Protein 1EAR (pdb70)

CATH classification: 2.60.260.20 (+1 more: 3.30.70.790)

Radius of gyration: 17.39 Å; Cα contacts (8 Å, |Δi|>4): 287; chains: 1; bounding box: 26×29×53 Å

InterPro domains:
  IPR004029 UreE urease accessory, N-terminal [PF02814] (16-69)
  IPR004029 UreE urease accessory, N-terminal [SM00988] (6-69)
  IPR007864 Urease accessory protein UreE, C-terminal domain [PF05194] (76-137)
  IPR012406 Urease accessory protein UreE [MF_00822] (1-147)
  IPR012406 Urease accessory protein UreE [PIRSF036402] (1-147)
  IPR012406 Urease accessory protein UreE [cd00571] (1-136)
  IPR036118 UreE urease accessory, N-terminal domain superfamily [SSF69287] (1-73)

B-factor: mean 34.46, std 20.85, range [5.69, 100.0]

Solvent-accessible surface area: 8540 Å² total; per-residue (Å²): 92,91,12,39,124,55,79,31,69,14,126,56,84,100,136,52,162,50,117,29,6,24,0,33,2,72,1,64,20,0,71,92,112,93,25,178,90,108,6,113,92,48,44,56,0,15,0,101,2,128,71,113,43,77,2,133,42,2,4,5,4,89,86,27,133,88,24,7,7,0,0,39,0,78,97,22,126,0,0,7,0,69,9,120,74,179,114,40,33,39,111,0,33,136,52,1,42,98,89,165,34,47,24,8,82,55,141,80,26,0,2,0,69,99,55,125,79,1,38,112,12,0,88,135,39,57,6,68,67,105,94,38,101,71,44,1,118,96,43,49,161,224

Foldseek 3Di:
DEFADFDAFDPDVVPDQAAEFEDADALQCQCPQFDWDATPVGHTYTGNHPDNDGHFARTFRDDDPRYTYGYFYDKAKKKKWAAPDPVLQVVLVVVCVVVPFFWDDDDRIIIGHDDPVCVVVNVVSPTDMDMDIGTDGGRGDD

Structure (mmCIF, N/CA/C/O backbone):
data_1EAR
#
_entry.id   1EAR
#
_cell.length_a   44.320
_cell.length_b   63.510
_cell.length_c   129.290
_cell.angle_alpha   90.00
_cell.angle_beta   90.00
_cell.angle_gamma   90.00
#
_symmetry.space_group_name_H-M   'I 2 2 2'
#
loop_
_entity.id
_entity.type
_entity.pdbx_description
1 polymer 'UREASE ACCESSORY PROTEIN UREE'
2 non-polymer 'ZINC ION'
3 water water
#
loop_
_atom_site.group_PDB
_atom_site.id
_atom_site.type_symbol
_atom_site.label_atom_id
_atom_site.label_alt_id
_atom_site.label_comp_id
_atom_site.label_asym_id
_atom_site.label_entity_id
_atom_site.label_seq_id
_atom_site.pdbx_PDB_ins_code
_atom_site.Cartn_x
_atom_site.Cartn_y
_atom_site.Cartn_z
_atom_site.occupancy
_atom_site.B_iso_or_equiv
_atom_site.auth_seq_id
_atom_site.auth_comp_id
_atom_site.auth_asym_id
_atom_site.auth_atom_id
_atom_site.pdbx_PDB_model_num
ATOM 1 N N . MET A 1 1 ? 9.457 4.322 26.645 1.00 16.26 1 MET A N 1
ATOM 2 C CA . MET A 1 1 ? 10.855 4.597 26.213 1.00 18.12 1 MET A CA 1
ATOM 3 C C . MET A 1 1 ? 11.843 4.238 27.314 1.00 17.32 1 MET A C 1
ATOM 4 O O . MET A 1 1 ? 11.536 4.343 28.502 1.00 17.57 1 MET A O 1
ATOM 9 N N . VAL A 1 2 ? 13.028 3.804 26.903 1.00 16.25 2 VAL A N 1
ATOM 10 C CA . VAL A 1 2 ? 14.077 3.427 27.838 1.00 15.44 2 VAL A CA 1
ATOM 11 C C . VAL A 1 2 ? 15.038 4.597 27.996 1.00 14.46 2 VAL A C 1
ATOM 12 O O . VAL A 1 2 ? 15.578 5.105 27.014 1.00 18.47 2 VAL A O 1
ATOM 16 N N . ILE A 1 3 ? 15.255 5.006 29.241 1.00 11.91 3 ILE A N 1
ATOM 17 C CA . ILE A 1 3 ? 16.123 6.140 29.549 1.00 15.88 3 ILE A CA 1
ATOM 18 C C . ILE A 1 3 ? 17.428 5.647 30.159 1.00 14.30 3 ILE A C 1
ATOM 19 O O . ILE A 1 3 ? 17.430 5.095 31.259 1.00 13.88 3 ILE A O 1
ATOM 24 N N . THR A 1 4 ? 18.539 5.868 29.464 1.00 14.32 4 THR A N 1
ATOM 25 C CA . THR A 1 4 ? 19.830 5.400 29.964 1.00 16.15 4 THR A CA 1
ATOM 26 C C . THR A 1 4 ? 20.724 6.511 30.479 1.00 18.23 4 THR A C 1
ATOM 27 O O . THR A 1 4 ? 21.783 6.246 31.042 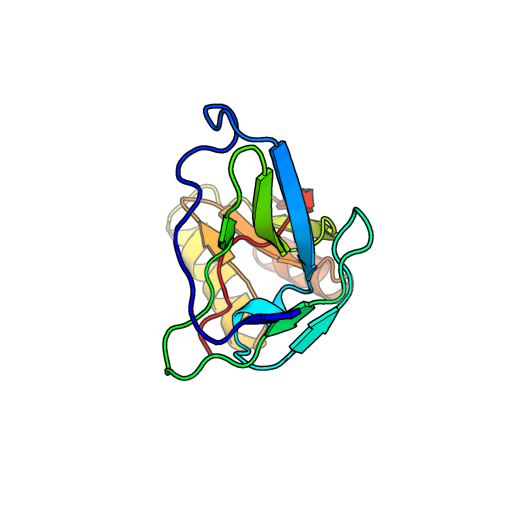1.00 16.15 4 THR A O 1
ATOM 31 N N . LYS A 1 5 ? 20.303 7.752 30.283 1.00 17.35 5 LYS A N 1
ATOM 32 C CA . LYS A 1 5 ? 21.081 8.888 30.747 1.00 15.58 5 LYS A CA 1
ATOM 33 C C . LYS A 1 5 ? 20.188 10.103 30.945 1.00 15.97 5 LYS A C 1
ATOM 34 O O . LYS A 1 5 ? 19.176 10.262 30.264 1.00 17.21 5 LYS A O 1
ATOM 40 N N . ILE A 1 6 ? 20.570 10.947 31.894 1.00 17.10 6 ILE A N 1
ATOM 41 C CA . ILE A 1 6 ? 19.830 12.167 32.179 1.00 15.01 6 ILE A CA 1
ATOM 42 C C . ILE A 1 6 ? 20.259 13.190 31.133 1.00 17.97 6 ILE A C 1
ATOM 43 O O . ILE A 1 6 ? 21.433 13.232 30.752 1.00 20.04 6 ILE A O 1
ATOM 48 N N . VAL A 1 7 ? 19.324 14.017 30.672 1.00 12.67 7 VAL A N 1
ATOM 49 C CA . VAL A 1 7 ? 19.651 15.002 29.644 1.00 13.88 7 VAL A CA 1
ATOM 50 C C . VAL A 1 7 ? 19.475 16.450 30.060 1.00 15.69 7 VAL A C 1
ATOM 51 O O . VAL A 1 7 ? 19.570 17.351 29.227 1.00 18.65 7 VAL A O 1
ATOM 55 N N . GLY A 1 8 ? 19.227 16.673 31.344 1.00 12.48 8 GLY A N 1
ATOM 56 C CA . GLY A 1 8 ? 19.051 18.026 31.832 1.00 15.20 8 GLY A CA 1
ATOM 57 C C . GLY A 1 8 ? 18.593 18.008 33.273 1.00 14.13 8 GLY A C 1
ATOM 58 O O . GLY A 1 8 ? 18.457 16.950 33.875 1.00 12.03 8 GLY A O 1
ATOM 59 N N . HIS A 1 9 ? 18.361 19.186 33.832 1.00 11.26 9 HIS A N 1
ATOM 60 C CA . HIS A 1 9 ? 17.913 19.287 35.213 1.00 12.42 9 HIS A CA 1
ATOM 61 C C . HIS A 1 9 ? 17.109 20.566 35.365 1.00 14.90 9 HIS A C 1
ATOM 62 O O . HIS A 1 9 ? 17.525 21.624 34.883 1.00 17.25 9 HIS A O 1
ATOM 69 N N . ILE A 1 10 ? 15.956 20.466 36.018 1.00 13.85 10 ILE A N 1
ATOM 70 C CA . ILE A 1 10 ? 15.101 21.628 36.228 1.00 16.05 10 ILE A CA 1
ATOM 71 C C . ILE A 1 10 ? 15.607 22.399 37.433 1.00 21.06 10 ILE A C 1
ATOM 72 O O . ILE A 1 10 ? 15.497 21.938 38.571 1.00 23.89 10 ILE A O 1
ATOM 77 N N A ASP A 1 11 ? 16.134 23.588 37.128 0.50 21.11 11 ASP A N 1
ATOM 78 N N B ASP A 1 11 ? 16.187 23.569 37.226 0.50 24.46 11 ASP A N 1
ATOM 79 C CA A ASP A 1 11 ? 16.687 24.546 38.085 0.50 24.95 11 ASP A CA 1
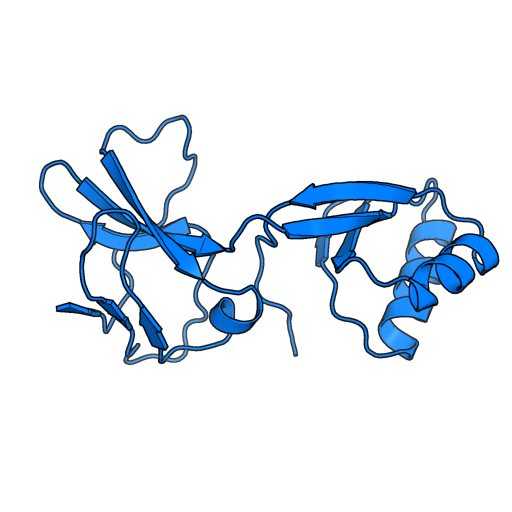ATOM 80 C CA B ASP A 1 11 ? 16.694 24.279 38.385 0.50 29.12 11 ASP A CA 1
ATOM 81 C C A ASP A 1 11 ? 15.649 25.124 39.007 0.50 24.93 11 ASP A C 1
ATOM 82 C C B ASP A 1 11 ? 15.655 25.183 39.085 0.50 24.99 11 ASP A C 1
ATOM 83 O O A ASP A 1 11 ? 15.722 25.039 40.234 0.50 25.97 11 ASP A O 1
ATOM 84 O O B ASP A 1 11 ? 15.751 25.393 40.294 0.50 28.85 11 ASP A O 1
ATOM 93 N N . ASP A 1 12 ? 14.667 25.708 38.352 1.00 23.29 12 ASP A N 1
ATOM 94 C CA . ASP A 1 12 ? 13.593 26.455 38.987 1.00 23.57 12 ASP A CA 1
ATOM 95 C C . ASP A 1 12 ? 12.321 26.132 38.216 1.00 17.60 12 ASP A C 1
ATOM 96 O O . ASP A 1 12 ? 12.136 26.592 37.091 1.00 19.15 12 ASP A O 1
ATOM 101 N N . LEU A 1 13 ? 11.457 25.320 38.819 1.00 19.49 13 LEU A N 1
ATOM 102 C CA . LEU A 1 13 ? 10.218 24.911 38.175 1.00 15.37 13 LEU A CA 1
ATOM 103 C C . LEU A 1 13 ? 9.329 26.083 37.749 1.00 14.58 13 LEU A C 1
ATOM 104 O O . LEU A 1 13 ? 8.785 26.085 36.644 1.00 15.94 13 LEU A O 1
ATOM 109 N N . SER A 1 14 ? 9.189 27.078 38.617 1.00 17.69 14 SER A N 1
ATOM 110 C CA . SER A 1 14 ? 8.335 28.224 38.301 1.00 19.18 14 SER A CA 1
ATOM 111 C C . SER A 1 14 ? 8.764 28.954 37.034 1.00 20.37 14 SER A C 1
ATOM 112 O O . SER A 1 14 ? 7.929 29.513 36.325 1.00 18.04 14 SER A O 1
ATOM 115 N N . HIS A 1 15 ? 10.062 28.935 36.741 1.00 15.73 15 HIS A N 1
ATOM 116 C CA . HIS A 1 15 ? 10.580 29.622 35.562 1.00 16.45 15 HIS A CA 1
ATOM 117 C C . HIS A 1 15 ? 10.612 28.776 34.292 1.00 16.49 15 HIS A C 1
ATOM 118 O O . HIS A 1 15 ? 10.787 29.312 33.197 1.00 18.30 15 HIS A O 1
ATOM 125 N N . GLN A 1 16 ? 10.440 27.463 34.428 1.00 17.32 16 GLN A N 1
ATOM 126 C CA A GLN A 1 16 ? 10.471 26.580 33.264 0.50 16.30 16 GLN A CA 1
ATOM 127 C CA B GLN A 1 16 ? 10.461 26.565 33.276 0.50 16.04 16 GLN A CA 1
ATOM 128 C C . GLN A 1 16 ? 9.378 26.937 32.269 1.00 15.61 16 GLN A C 1
ATOM 129 O O . GLN A 1 16 ? 8.221 27.125 32.640 1.00 17.90 16 GLN A O 1
ATOM 140 N N . ILE A 1 17 ? 9.755 27.020 30.996 1.00 14.48 17 ILE A N 1
ATOM 141 C CA A ILE A 1 17 ? 8.808 27.374 29.947 0.50 16.95 17 ILE A CA 1
ATOM 142 C CA B ILE A 1 17 ? 8.827 27.374 29.930 0.50 16.78 17 ILE A CA 1
ATOM 143 C C . ILE A 1 17 ? 8.125 26.170 29.308 1.00 17.53 17 ILE A C 1
ATOM 144 O O . ILE A 1 17 ? 6.998 26.273 28.834 1.00 18.85 17 ILE A O 1
ATOM 153 N N . LYS A 1 18 ? 8.799 25.028 29.291 1.00 15.20 18 LYS A N 1
ATOM 154 C CA . LYS A 1 18 ? 8.189 23.850 28.693 1.00 13.59 18 LYS A CA 1
ATOM 155 C C . LYS A 1 18 ? 7.231 23.139 29.633 1.00 12.58 18 LYS A C 1
ATOM 156 O O . LYS A 1 18 ? 7.298 23.291 30.858 1.00 14.75 18 LYS A O 1
ATOM 162 N N . LYS A 1 19 ? 6.312 22.388 29.041 1.00 12.70 19 LYS A N 1
ATOM 163 C CA . LYS A 1 19 ? 5.348 21.608 29.799 1.00 15.08 19 LYS A CA 1
ATOM 164 C C . LYS A 1 19 ? 6.164 20.526 30.489 1.00 14.97 19 LYS A C 1
ATOM 165 O O . LYS A 1 19 ? 7.100 19.996 29.907 1.00 13.95 19 LYS A O 1
ATOM 171 N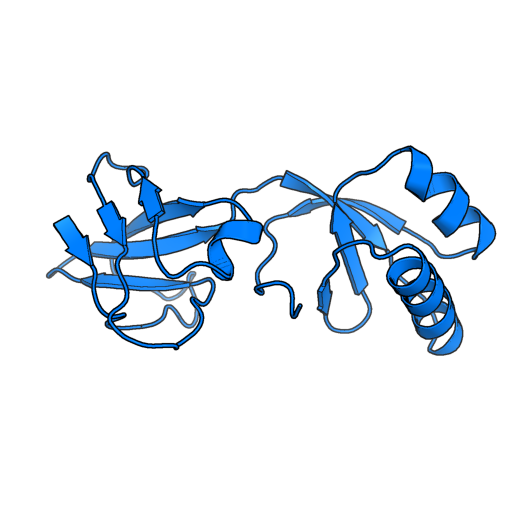 N . VAL A 1 20 ? 5.830 20.219 31.734 1.00 14.66 20 VAL A N 1
ATOM 172 C CA . VAL A 1 20 ? 6.560 19.176 32.442 1.00 12.70 20 VAL A CA 1
ATOM 173 C C . VAL A 1 20 ? 5.625 18.017 32.717 1.00 15.19 20 VAL A C 1
ATOM 174 O O . VAL A 1 20 ? 4.581 18.185 33.355 1.00 14.29 20 VAL A O 1
ATOM 178 N N . ASP A 1 21 ? 5.991 16.848 32.200 1.00 11.62 21 ASP A N 1
ATOM 179 C CA . ASP A 1 21 ? 5.224 15.628 32.423 1.00 12.11 21 ASP A CA 1
ATOM 180 C C . ASP A 1 21 ? 6.041 14.892 33.473 1.00 11.12 21 ASP A C 1
ATOM 181 O O . ASP A 1 21 ? 7.116 14.358 33.182 1.00 14.89 21 ASP A O 1
ATOM 186 N N . TRP A 1 22 ? 5.512 14.802 34.624 1.00 11.80 22 TRP A N 1
ATOM 187 C CA . TRP A 1 22 ? 6.313 14.285 35.737 1.00 11.28 22 TRP A CA 1
ATOM 188 C C . TRP A 1 22 ? 6.195 12.775 35.880 1.00 11.75 22 TRP A C 1
ATOM 189 O O . TRP A 1 22 ? 5.131 12.190 35.630 1.00 12.32 22 TRP A O 1
ATOM 200 N N . LEU A 1 23 ? 7.302 12.209 36.273 1.00 10.60 23 LEU A N 1
ATOM 201 C CA . LEU A 1 23 ? 7.404 10.796 36.596 1.00 10.39 23 LEU A CA 1
ATOM 202 C C . LEU A 1 23 ? 7.561 10.802 38.101 1.00 13.20 23 LEU A C 1
ATOM 203 O O . LEU A 1 23 ? 8.637 11.081 38.628 1.00 13.01 23 LEU A O 1
ATOM 208 N N . GLU A 1 24 ? 6.490 10.518 38.784 1.00 12.15 24 GLU A N 1
ATOM 209 C CA . GLU A 1 24 ? 6.497 10.556 40.251 1.00 14.45 24 GLU A CA 1
ATOM 210 C C . GLU A 1 24 ? 6.836 9.190 40.830 1.00 17.39 24 GLU A C 1
ATOM 211 O O . GLU A 1 24 ? 6.151 8.195 40.576 1.00 20.20 24 GLU A O 1
ATOM 222 N N . VAL A 1 25 ? 7.903 9.194 41.608 1.00 17.45 25 VAL A N 1
ATOM 223 C CA . VAL A 1 25 ? 8.422 7.982 42.252 1.00 17.32 25 VAL A CA 1
ATOM 224 C C . VAL A 1 25 ? 8.490 8.147 43.774 1.00 16.41 25 VAL A C 1
ATOM 225 O O . VAL A 1 25 ? 8.193 9.215 44.321 1.00 16.63 25 VAL A O 1
ATOM 229 N N . GLU A 1 26 ? 8.872 7.026 44.391 1.00 21.61 26 GLU A N 1
ATOM 230 C CA . GLU A 1 26 ? 9.005 6.971 45.842 1.00 20.92 26 GLU A CA 1
ATOM 231 C C . GLU A 1 26 ? 10.360 7.562 46.217 1.00 20.64 26 GLU A C 1
ATOM 232 O O . GLU A 1 26 ? 11.278 7.612 45.399 1.00 20.00 26 GLU A O 1
ATOM 238 N N . TRP A 1 27 ? 10.486 8.006 47.463 1.00 19.65 27 TRP A N 1
ATOM 239 C CA . TRP A 1 27 ? 11.737 8.580 47.938 1.00 20.29 27 TRP A CA 1
ATOM 240 C C . TRP A 1 27 ? 12.895 7.606 47.710 1.00 20.54 27 TRP A C 1
ATOM 241 O O . TRP A 1 27 ? 13.973 8.000 47.265 1.00 21.31 27 TRP A O 1
ATOM 252 N N . GLU A 1 28 ? 12.662 6.330 48.007 1.00 23.48 28 GLU A N 1
ATOM 253 C CA . GLU A 1 28 ? 13.690 5.309 47.837 1.00 24.96 28 GLU A CA 1
ATOM 254 C C . GLU A 1 28 ? 14.124 5.132 46.384 1.00 27.31 28 GLU A C 1
ATOM 255 O O . GLU A 1 28 ? 15.244 4.697 46.108 1.00 24.25 28 GLU A O 1
ATOM 261 N N . ASP A 1 29 ? 13.243 5.475 45.451 1.00 25.44 29 ASP A N 1
ATOM 262 C CA . ASP A 1 29 ? 13.575 5.329 44.038 1.00 24.30 29 ASP A CA 1
ATOM 263 C C . ASP A 1 29 ? 14.688 6.257 43.570 1.00 24.67 29 ASP A C 1
ATOM 264 O O . ASP A 1 29 ? 15.329 5.991 42.553 1.00 23.86 29 ASP A O 1
ATOM 269 N N . LEU A 1 30 ? 14.929 7.342 44.300 1.00 22.28 30 LEU A N 1
ATOM 270 C CA . LEU A 1 30 ? 15.993 8.259 43.913 1.00 24.22 30 LEU A CA 1
ATOM 271 C C . LEU A 1 30 ? 17.366 7.601 44.032 1.00 27.40 30 LEU A C 1
ATOM 272 O O . LEU A 1 30 ? 18.323 8.069 43.419 1.00 25.77 30 LEU A O 1
ATOM 277 N N . ASN A 1 31 ? 17.465 6.535 44.825 1.00 28.07 31 ASN A N 1
ATOM 278 C CA . ASN A 1 31 ? 18.727 5.835 44.983 1.00 30.07 31 ASN A CA 1
ATOM 279 C C . ASN A 1 31 ? 18.851 4.662 44.024 1.00 30.95 31 ASN A C 1
ATOM 280 O O . ASN A 1 31 ? 19.797 3.896 44.095 1.00 29.89 31 ASN A O 1
ATOM 285 N N . LYS A 1 32 ? 17.905 4.547 43.105 1.00 28.44 32 LYS A N 1
ATOM 286 C CA . LYS A 1 32 ? 17.936 3.465 42.140 1.00 28.27 32 LYS A CA 1
ATOM 287 C C . LYS A 1 32 ? 18.262 3.994 40.762 1.00 27.17 32 LYS A C 1
ATOM 288 O O . LYS A 1 32 ? 18.035 5.167 40.475 1.00 27.38 32 LYS A O 1
ATOM 294 N N . ARG A 1 33 ? 18.825 3.136 39.922 1.00 24.74 33 ARG A N 1
ATOM 295 C CA . ARG A 1 33 ? 19.144 3.534 38.563 1.00 22.87 33 ARG A CA 1
ATOM 296 C C . ARG A 1 33 ? 18.337 2.657 37.622 1.00 21.14 33 ARG A C 1
ATOM 297 O O . ARG A 1 33 ? 18.461 2.761 36.402 1.00 18.21 33 ARG A O 1
ATOM 305 N N . ILE A 1 34 ? 17.505 1.799 38.214 1.00 19.49 34 ILE A N 1
ATOM 306 C CA A ILE A 1 34 ? 16.652 0.891 37.455 0.50 19.65 34 ILE A CA 1
ATOM 307 C CA B ILE A 1 34 ? 16.648 0.885 37.459 0.50 20.02 34 ILE A CA 1
ATOM 308 C C . ILE A 1 34 ? 15.223 0.938 38.009 1.00 15.88 34 ILE A C 1
ATOM 309 O O . ILE A 1 34 ? 14.993 0.664 39.186 1.00 18.89 34 ILE A O 1
ATOM 318 N N . LEU A 1 35 ? 14.265 1.300 37.164 1.00 15.56 35 LEU A N 1
ATOM 319 C CA . LEU A 1 35 ? 12.873 1.360 37.586 1.00 15.75 35 LEU A CA 1
ATOM 320 C C . LEU A 1 35 ? 11.964 1.561 36.387 1.00 16.47 35 LEU A C 1
ATOM 321 O O . LEU A 1 35 ? 12.402 2.022 35.337 1.00 17.88 35 LEU A O 1
ATOM 326 N N . ARG A 1 36 ? 10.701 1.193 36.539 1.00 14.72 36 ARG A N 1
ATOM 327 C CA . ARG A 1 36 ? 9.750 1.364 35.455 1.00 16.48 36 ARG A CA 1
ATOM 328 C C . ARG A 1 36 ? 8.424 1.858 35.995 1.00 16.82 36 ARG A C 1
ATOM 329 O O . ARG A 1 36 ? 7.835 1.243 36.883 1.00 18.02 36 ARG A O 1
ATOM 337 N N . LYS A 1 37 ? 7.955 2.975 35.455 1.00 13.53 37 LYS A N 1
ATOM 338 C CA . LYS A 1 37 ? 6.695 3.552 35.895 1.00 15.13 37 LYS A CA 1
ATOM 339 C C . LYS A 1 37 ? 6.148 4.449 34.796 1.00 16.60 37 LYS A C 1
ATOM 340 O O . LYS A 1 37 ? 6.876 4.826 33.886 1.00 15.28 37 LYS A O 1
ATOM 346 N N . GLU A 1 38 ? 4.863 4.782 34.878 1.00 14.95 38 GLU A N 1
ATOM 347 C CA A GLU A 1 38 ? 4.234 5.646 33.879 0.50 15.64 38 GLU A CA 1
ATOM 348 C CA B GLU A 1 38 ? 4.224 5.630 33.881 0.50 14.35 38 GLU A CA 1
ATOM 349 C C . GLU A 1 38 ? 4.215 7.087 34.358 1.00 13.44 38 GLU A C 1
ATOM 350 O O . GLU A 1 38 ? 4.018 7.352 35.543 1.00 12.95 38 GLU A O 1
ATOM 361 N N . THR A 1 39 ? 4.4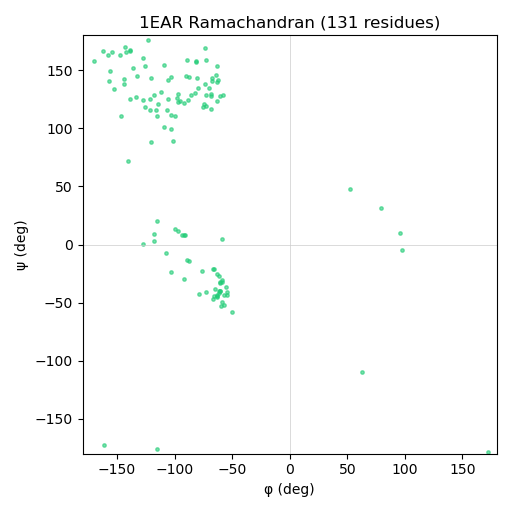34 8.021 33.435 1.00 12.50 39 THR A N 1
ATOM 362 C CA . THR A 1 39 ? 4.423 9.441 33.791 1.00 13.62 39 THR A CA 1
ATOM 363 C C . THR A 1 39 ? 2.981 9.847 34.036 1.00 12.27 39 THR A C 1
ATOM 364 O O . THR A 1 39 ? 2.062 9.102 33.703 1.00 15.18 39 THR A O 1
ATOM 368 N N . GLU A 1 40 ? 2.782 11.040 34.587 1.00 10.99 40 GLU A N 1
ATOM 369 C CA . GLU A 1 40 ? 1.432 11.511 34.867 1.00 11.38 40 GLU A CA 1
ATOM 370 C C . GLU A 1 40 ? 0.576 11.563 33.610 1.00 16.01 40 GLU A C 1
ATOM 371 O O . GLU A 1 40 ? -0.631 11.334 33.671 1.00 16.85 40 GLU A O 1
ATOM 377 N N . ASN A 1 41 ? 1.203 11.839 32.470 1.00 12.74 41 ASN A N 1
ATOM 378 C CA . ASN A 1 41 ? 0.468 11.917 31.220 1.00 16.43 41 ASN A CA 1
ATOM 379 C C . ASN A 1 41 ? 0.386 10.600 30.454 1.00 19.80 41 ASN A C 1
ATOM 380 O O . ASN A 1 41 ? -0.072 10.571 29.309 1.00 23.53 41 ASN A O 1
ATOM 385 N N . GLY A 1 42 ? 0.843 9.517 31.082 1.00 18.42 42 GLY A N 1
ATOM 386 C CA . GLY A 1 42 ? 0.743 8.203 30.468 1.00 17.93 42 GLY A CA 1
ATOM 387 C C . GLY A 1 42 ? 1.890 7.597 29.681 1.00 18.61 42 GLY A C 1
ATOM 388 O O . GLY A 1 42 ? 1.697 6.566 29.030 1.00 22.11 42 GLY A O 1
ATOM 389 N N . THR A 1 43 ? 3.072 8.199 29.733 1.00 15.27 43 THR A N 1
ATOM 390 C CA . THR A 1 43 ? 4.204 7.657 28.995 1.00 15.22 43 THR A CA 1
ATOM 391 C C . THR A 1 43 ? 4.928 6.589 29.811 1.00 16.52 43 THR A C 1
ATOM 392 O O . THR A 1 43 ? 5.268 6.802 30.968 1.00 15.47 43 THR A O 1
ATOM 396 N N . ASP A 1 44 ? 5.133 5.429 29.192 1.00 15.79 44 ASP A N 1
ATOM 397 C CA . ASP A 1 44 ? 5.812 4.298 29.820 1.00 16.05 44 ASP A CA 1
ATOM 398 C C . ASP A 1 44 ? 7.310 4.613 29.851 1.00 14.99 44 ASP A C 1
ATOM 399 O O . ASP A 1 44 ? 7.926 4.790 28.808 1.00 17.28 44 ASP A O 1
ATOM 404 N N . ILE A 1 45 ? 7.882 4.695 31.049 1.00 11.72 45 ILE A N 1
ATOM 405 C CA . ILE A 1 45 ? 9.308 4.999 31.200 1.00 14.14 45 ILE A CA 1
ATOM 406 C C . ILE A 1 45 ? 10.067 3.912 31.958 1.00 12.81 45 ILE A C 1
ATOM 407 O O . ILE A 1 45 ? 9.703 3.558 33.078 1.00 15.04 45 ILE A O 1
ATOM 412 N N . ALA A 1 46 ? 11.124 3.395 31.344 1.00 14.28 46 ALA A N 1
ATOM 413 C CA . ALA A 1 46 ? 11.965 2.413 32.004 1.00 14.36 46 ALA A CA 1
ATOM 414 C C . ALA A 1 46 ? 13.310 3.102 32.147 1.00 12.98 46 ALA A C 1
ATOM 415 O O . ALA A 1 46 ? 13.983 3.362 31.151 1.00 14.25 46 ALA A O 1
ATOM 417 N N . ILE A 1 47 ? 13.681 3.424 33.379 1.00 12.10 47 ILE A N 1
ATOM 418 C CA . ILE A 1 47 ? 14.960 4.063 33.624 1.00 11.23 47 ILE A CA 1
ATOM 419 C C . ILE A 1 47 ? 15.965 2.946 33.817 1.00 14.55 47 ILE A C 1
ATOM 420 O O . ILE A 1 47 ? 15.767 2.072 34.654 1.00 15.73 47 ILE A O 1
ATOM 425 N N . LYS A 1 48 ? 17.025 2.973 33.019 1.00 12.63 48 LYS A N 1
ATOM 426 C CA . LYS A 1 48 ? 18.095 1.982 33.111 1.00 12.09 48 LYS A CA 1
ATOM 427 C C . LYS A 1 48 ? 19.388 2.750 32.892 1.00 11.89 48 LYS A C 1
ATOM 428 O O . LYS A 1 48 ? 20.021 2.630 31.851 1.00 13.92 48 LYS A O 1
ATOM 434 N N . LEU A 1 49 ? 19.768 3.542 33.889 1.00 13.87 49 LEU A N 1
ATOM 435 C CA . LEU A 1 49 ? 20.963 4.380 33.788 1.00 13.53 49 LEU A CA 1
ATOM 436 C C . LEU A 1 49 ? 22.234 3.588 33.519 1.00 17.32 49 LEU A C 1
ATOM 437 O O . LEU A 1 49 ? 22.537 2.630 34.225 1.00 19.83 49 LEU A O 1
ATOM 442 N N . GLU A 1 50 ? 22.974 4.001 32.497 1.00 16.68 50 GLU A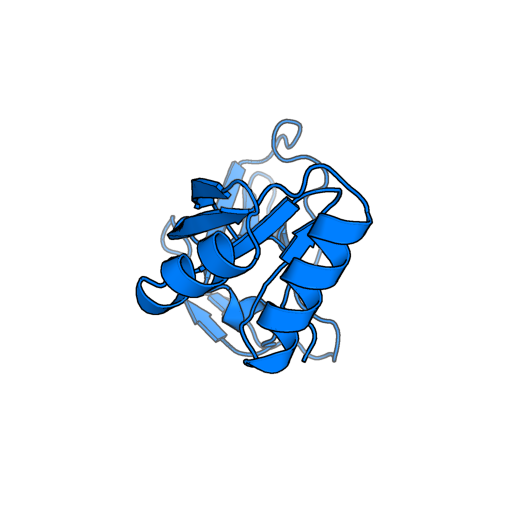 N 1
ATOM 443 C CA A GLU A 1 50 ? 24.215 3.329 32.122 0.50 17.25 50 GLU A CA 1
ATOM 444 C CA B GLU A 1 50 ? 24.211 3.319 32.130 0.50 16.75 50 GLU A CA 1
ATOM 445 C C A GLU A 1 50 ? 25.400 3.939 32.856 0.50 17.07 50 GLU A C 1
ATOM 446 C C B GLU A 1 50 ? 25.400 3.935 32.858 0.50 16.59 50 GLU A C 1
ATOM 447 O O . GLU A 1 50 ? 26.518 3.949 32.344 1.00 20.31 50 GLU A O 1
ATOM 458 N N . ASN A 1 51 ? 25.153 4.436 34.062 1.00 14.10 51 ASN A N 1
ATOM 459 C CA . ASN A 1 51 ? 26.206 5.051 34.849 1.00 15.92 51 ASN A CA 1
ATOM 460 C C . ASN A 1 51 ? 25.860 5.002 36.334 1.00 17.72 51 ASN A C 1
ATOM 461 O O . ASN A 1 51 ? 24.751 4.614 36.713 1.00 19.74 51 ASN A O 1
ATOM 466 N N . SER A 1 52 ? 26.816 5.390 37.170 1.00 17.07 52 SER A N 1
ATOM 467 C CA . SER A 1 52 ? 26.635 5.361 38.615 1.00 20.01 52 SER A CA 1
ATOM 468 C C . SER A 1 52 ? 26.113 6.671 39.191 1.00 21.53 52 SER A C 1
ATOM 469 O O . SER A 1 52 ? 26.054 6.833 40.411 1.00 23.63 52 SER A O 1
ATOM 472 N N . GLY A 1 53 ? 25.734 7.599 38.317 1.00 21.01 53 GLY A N 1
ATOM 473 C CA . GLY A 1 53 ? 25.220 8.878 38.781 1.00 22.41 53 GLY A CA 1
ATOM 474 C C . GLY A 1 53 ? 23.871 8.743 39.462 1.00 23.96 53 GLY A C 1
ATOM 475 O O . GLY A 1 53 ? 22.937 8.171 38.905 1.00 23.19 53 GLY A O 1
ATOM 476 N N . THR A 1 54 ? 23.765 9.280 40.672 1.00 21.38 54 THR A N 1
ATOM 477 C CA . THR A 1 54 ? 22.523 9.206 41.425 1.0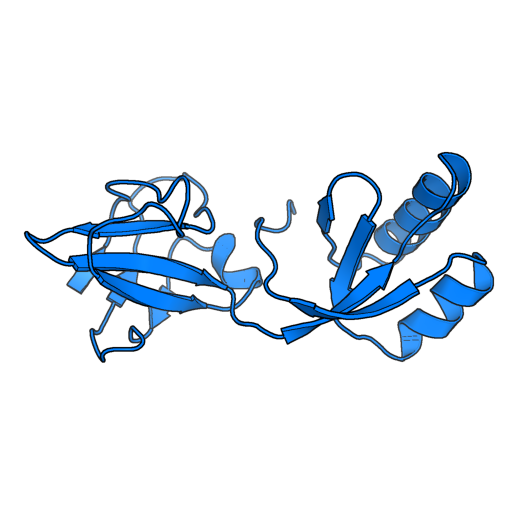0 23.98 54 THR A CA 1
ATOM 478 C C . THR A 1 54 ? 21.477 10.156 40.858 1.00 21.34 54 THR A C 1
ATOM 479 O O . THR A 1 54 ? 21.795 11.292 40.495 1.00 24.46 54 THR A O 1
ATOM 483 N N . LEU A 1 55 ? 20.235 9.684 40.780 1.00 21.82 55 LEU A N 1
ATOM 484 C CA . LEU A 1 55 ? 19.138 10.504 40.281 1.00 23.73 55 LEU A CA 1
ATOM 485 C C . LEU A 1 55 ? 18.932 11.675 41.221 1.00 26.15 55 LEU A C 1
ATOM 486 O O . LEU A 1 55 ? 19.106 11.556 42.438 1.00 28.63 55 LEU A O 1
ATOM 491 N N . ARG A 1 56 ? 18.552 12.805 40.646 1.00 22.52 56 ARG A N 1
ATOM 492 C CA . ARG A 1 56 ? 18.290 14.005 41.417 1.00 22.68 56 ARG A CA 1
ATOM 493 C C . ARG A 1 56 ? 16.848 14.404 41.155 1.00 19.34 56 ARG A C 1
ATOM 494 O O . ARG A 1 56 ? 16.334 14.244 40.045 1.00 15.60 56 ARG A O 1
ATOM 502 N N . TYR A 1 57 ? 16.198 14.911 42.190 1.00 19.20 57 TYR A N 1
ATOM 503 C CA . TYR A 1 57 ? 14.839 15.402 42.079 1.00 17.21 57 TYR A CA 1
ATOM 504 C C . TYR A 1 57 ? 14.931 16.527 41.046 1.00 13.47 57 TYR A C 1
ATOM 505 O O . TYR A 1 57 ? 15.776 17.412 41.174 1.00 17.05 57 TYR A O 1
ATOM 514 N N . GLY A 1 58 ? 14.094 16.486 40.013 1.00 13.63 58 GLY A N 1
ATOM 515 C CA . GLY A 1 58 ? 14.136 17.520 38.994 1.00 14.44 58 GLY A CA 1
ATOM 516 C C . GLY A 1 58 ? 14.929 17.138 37.757 1.00 13.62 58 GLY A C 1
ATOM 517 O O . GLY A 1 58 ? 14.981 17.890 36.782 1.00 11.84 58 GLY A O 1
ATOM 518 N N . ASP A 1 59 ? 15.570 15.973 37.785 1.00 13.40 59 ASP A N 1
ATOM 519 C CA . ASP A 1 59 ? 16.340 15.537 36.626 1.00 13.89 59 ASP A CA 1
ATOM 520 C C . ASP A 1 59 ? 15.421 15.357 35.424 1.00 11.65 59 ASP A C 1
ATOM 521 O O . ASP A 1 59 ? 14.290 14.872 35.559 1.00 13.24 59 ASP A O 1
ATOM 526 N N . VAL A 1 60 ? 15.911 15.744 34.248 1.00 13.08 60 VAL A N 1
ATOM 527 C CA . VAL A 1 60 ? 15.150 15.612 33.010 1.00 10.62 60 VAL A CA 1
ATOM 528 C C . VAL A 1 60 ? 15.533 14.313 32.309 1.00 13.87 60 VAL A C 1
ATOM 529 O O . VAL A 1 60 ? 16.705 14.064 32.020 1.00 14.02 60 VAL A O 1
ATOM 533 N N . LEU A 1 61 ? 14.529 13.487 32.047 1.00 12.58 61 LEU A N 1
ATOM 534 C CA . LEU A 1 61 ? 14.725 12.186 31.420 1.00 12.69 61 LEU A CA 1
ATOM 535 C C . LEU A 1 61 ? 14.613 12.231 29.905 1.00 14.60 61 LEU A C 1
ATOM 536 O O . LEU A 1 61 ? 15.238 11.437 29.196 1.00 13.53 61 LEU A O 1
ATOM 541 N N . TYR A 1 62 ? 13.799 13.159 29.419 1.00 12.30 62 TYR A N 1
ATOM 542 C CA . TYR A 1 62 ? 13.548 13.298 27.997 1.00 13.91 62 TYR A CA 1
ATOM 543 C C . TYR A 1 62 ? 13.072 14.713 27.701 1.00 13.65 62 TYR A C 1
ATOM 544 O O . TYR A 1 62 ? 12.307 15.293 28.475 1.00 13.34 62 TYR A O 1
ATOM 553 N N . GLU A 1 63 ? 13.534 15.270 26.586 1.00 14.29 63 GLU A N 1
ATOM 554 C CA . GLU A 1 63 ? 13.133 16.617 26.216 1.00 16.40 63 GLU A CA 1
ATOM 555 C C . GLU A 1 63 ? 12.738 16.690 24.756 1.00 20.61 63 GLU A C 1
ATOM 556 O O . GLU A 1 63 ? 13.485 16.255 23.877 1.00 21.06 63 GLU A O 1
ATOM 562 N N . SER A 1 64 ? 11.545 17.219 24.508 1.00 16.85 64 SER A N 1
ATOM 563 C CA . SER A 1 64 ? 11.055 17.384 23.145 1.00 21.81 64 SER A CA 1
ATOM 564 C C . SER A 1 64 ? 10.930 18.887 22.929 1.00 21.05 64 SER A C 1
ATOM 565 O O . SER A 1 64 ? 11.292 19.673 23.803 1.00 22.33 64 SER A O 1
ATOM 568 N N . ASP A 1 65 ? 10.414 19.290 21.775 1.00 27.10 65 ASP A N 1
ATOM 569 C CA . ASP A 1 65 ? 10.271 20.706 21.473 1.00 29.94 65 ASP A CA 1
ATOM 570 C C . ASP A 1 65 ? 9.471 21.501 22.503 1.00 26.14 65 ASP A C 1
ATOM 571 O O . ASP A 1 65 ? 9.798 22.654 22.789 1.00 24.49 65 ASP A O 1
ATOM 576 N N . ASP A 1 66 ? 8.436 20.899 23.079 1.00 24.26 66 ASP A N 1
ATOM 577 C CA . ASP A 1 66 ? 7.630 21.633 24.049 1.00 24.34 66 ASP A CA 1
ATOM 578 C C . ASP A 1 66 ? 7.421 20.947 25.391 1.00 19.72 66 ASP A C 1
ATOM 579 O O . ASP A 1 66 ? 6.761 21.504 26.264 1.00 19.05 66 ASP A O 1
ATOM 584 N N . THR A 1 67 ? 7.988 19.757 25.566 1.00 20.34 67 THR A N 1
ATOM 585 C CA . THR A 1 67 ? 7.789 19.021 26.812 1.00 16.95 67 THR A CA 1
ATOM 586 C C . THR A 1 67 ? 9.048 18.444 27.438 1.00 17.90 67 THR A C 1
ATOM 587 O O . THR A 1 67 ? 9.999 18.084 26.751 1.00 18.84 67 THR A O 1
ATOM 591 N N . LEU A 1 68 ? 9.051 18.446 28.698 1.00 14.63 68 LEU A N 1
ATOM 592 C CA . LEU A 1 68 ? 10.073 17.792 29.523 1.00 15.13 68 LEU A CA 1
ATOM 593 C C . LEU A 1 68 ? 9.497 16.689 30.393 1.00 15.25 68 LEU A C 1
ATOM 594 O O . LEU A 1 68 ? 8.517 16.891 31.117 1.00 18.02 68 LEU A O 1
ATOM 599 N N . ILE A 1 69 ? 10.113 15.546 30.304 1.00 12.20 69 ILE A N 1
ATOM 600 C CA . ILE A 1 69 ? 9.756 14.420 31.153 1.00 17.86 69 ILE A CA 1
ATOM 601 C C . ILE A 1 69 ? 10.797 14.438 32.255 1.00 10.29 69 ILE A C 1
ATOM 602 O O . ILE A 1 69 ? 11.976 14.165 32.012 1.00 13.32 69 ILE A O 1
ATOM 607 N N . ALA A 1 70 ? 10.362 14.774 33.445 1.00 11.44 70 ALA A N 1
ATOM 608 C CA . ALA A 1 70 ? 11.276 14.877 34.593 1.00 11.42 70 ALA A CA 1
ATOM 609 C C . ALA A 1 70 ? 10.776 14.054 35.778 1.00 14.34 70 ALA A C 1
ATOM 610 O O . ALA A 1 70 ? 9.592 13.723 35.874 1.00 12.18 70 ALA A O 1
ATOM 612 N N . ILE A 1 71 ? 11.766 13.784 36.651 1.00 14.08 71 ILE A N 1
ATOM 613 C CA . ILE A 1 71 ? 11.455 12.965 37.804 1.00 13.76 71 ILE A CA 1
ATOM 614 C C . ILE A 1 71 ? 11.373 13.735 39.114 1.00 15.60 71 ILE A C 1
ATOM 615 O O . ILE A 1 71 ? 12.118 14.689 39.348 1.00 15.08 71 ILE A O 1
ATOM 620 N N . ARG A 1 72 ? 10.419 13.344 39.947 1.00 14.33 72 ARG A N 1
ATOM 621 C CA . ARG A 1 72 ? 10.302 13.935 41.271 1.00 14.80 72 ARG A CA 1
ATOM 622 C C . ARG A 1 72 ? 9.610 12.931 42.169 1.00 15.37 72 ARG A C 1
ATOM 623 O O . ARG A 1 72 ? 9.042 11.947 41.699 1.00 17.51 72 ARG A O 1
ATOM 631 N N . THR A 1 73 ? 9.684 13.163 43.471 1.00 14.84 73 THR A N 1
ATOM 632 C CA . THR A 1 73 ? 9.073 12.249 44.417 1.00 14.98 73 THR A CA 1
ATOM 633 C C . THR A 1 73 ? 7.630 12.626 44.706 1.00 17.79 73 THR A C 1
ATOM 634 O O . THR A 1 73 ? 7.223 13.768 44.505 1.00 20.02 73 THR A O 1
ATOM 638 N N . LYS A 1 74 ? 6.863 11.656 45.188 1.00 20.25 74 LYS A N 1
ATOM 639 C CA . LYS A 1 74 ? 5.459 11.880 45.491 1.00 23.86 74 LYS A CA 1
ATOM 640 C C . LYS A 1 74 ? 5.272 12.729 46.735 1.00 25.51 74 LYS A C 1
ATOM 641 O O . LYS A 1 74 ? 6.167 12.843 47.571 1.00 21.48 74 LYS A O 1
ATOM 647 N N . LEU A 1 75 ? 4.098 13.334 46.840 1.00 26.25 75 LEU A N 1
ATOM 648 C CA . LEU A 1 75 ? 3.766 14.158 47.986 1.00 26.47 75 LEU A CA 1
ATOM 649 C C . LEU A 1 75 ? 3.302 13.173 49.053 1.00 26.08 75 LEU A C 1
ATOM 650 O O . LEU A 1 75 ? 2.478 12.305 48.775 1.00 28.93 75 LEU A O 1
ATOM 655 N N . GLU A 1 76 ? 3.835 13.282 50.265 1.00 26.29 76 GLU A N 1
ATOM 656 C CA . GLU A 1 76 ? 3.429 12.363 51.322 1.00 26.17 76 GLU A CA 1
ATOM 657 C C . GLU A 1 76 ? 3.445 13.009 52.704 1.00 28.13 76 GLU A C 1
ATOM 658 O O . GLU A 1 76 ? 4.042 14.069 52.899 1.00 26.69 76 GLU A O 1
ATOM 664 N N . LYS A 1 77 ? 2.770 12.369 53.657 1.00 33.44 77 LYS A N 1
ATOM 665 C CA . LYS A 1 77 ? 2.711 12.876 55.024 1.00 36.23 77 LYS A CA 1
ATOM 666 C C . LYS A 1 77 ? 4.076 12.783 55.687 1.00 32.06 77 LYS A C 1
ATOM 667 O O . LYS A 1 77 ? 4.714 11.729 55.673 1.00 31.79 77 LYS A O 1
ATOM 673 N N . VAL A 1 78 ? 4.515 13.891 56.270 1.00 30.28 78 VAL A N 1
ATOM 674 C CA . VAL A 1 78 ? 5.807 13.939 56.935 1.00 33.25 78 VAL A CA 1
ATOM 675 C C . VAL A 1 78 ? 5.755 14.786 58.196 1.00 36.71 78 VAL A C 1
ATOM 676 O O . VAL A 1 78 ? 4.808 15.542 58.417 1.00 36.61 78 VAL A O 1
ATOM 680 N N . TYR A 1 79 ? 6.786 14.642 59.019 1.00 37.49 79 TYR A N 1
ATOM 681 C CA . TYR A 1 79 ? 6.918 15.415 60.241 1.00 37.89 79 TYR A CA 1
ATOM 682 C C . TYR A 1 79 ? 8.006 16.440 59.971 1.00 36.13 79 TYR A C 1
ATOM 683 O O . TYR A 1 79 ? 9.111 16.083 59.564 1.00 37.60 79 TYR A O 1
ATOM 692 N N . VAL A 1 80 ? 7.694 17.712 60.173 1.00 33.57 80 VAL A N 1
ATOM 693 C CA . VAL A 1 80 ? 8.679 18.761 59.965 1.00 36.51 80 VAL A CA 1
ATOM 694 C C . VAL A 1 80 ? 9.211 19.193 61.325 1.00 40.26 80 VAL A C 1
ATOM 695 O O . VAL A 1 80 ? 8.666 20.097 61.959 1.00 41.57 80 VAL A O 1
ATOM 699 N N . ILE A 1 81 ? 10.269 18.527 61.776 1.00 41.94 81 ILE A N 1
ATOM 700 C CA . ILE A 1 81 ? 10.875 18.838 63.064 1.00 41.57 81 ILE A CA 1
ATOM 701 C C . ILE A 1 81 ? 11.635 20.154 62.964 1.00 44.89 81 ILE A C 1
ATOM 702 O O . ILE A 1 81 ? 12.456 20.340 62.067 1.00 45.03 81 ILE A O 1
ATOM 707 N N . LYS A 1 82 ? 11.358 21.066 63.890 1.00 48.27 82 LYS A N 1
ATOM 708 C CA . LYS A 1 82 ? 11.999 22.374 63.872 1.00 53.43 82 LYS A CA 1
ATOM 709 C C . LYS A 1 82 ? 12.799 22.705 65.128 1.00 55.73 82 LYS A C 1
ATOM 710 O O . LYS A 1 82 ? 12.274 23.306 66.066 1.00 56.37 82 LYS A O 1
ATOM 716 N N . PRO A 1 83 ? 14.084 22.317 65.162 1.00 56.74 83 PRO A N 1
ATOM 717 C CA . PRO A 1 83 ? 14.927 22.601 66.327 1.00 57.29 83 PRO A CA 1
ATOM 718 C C . PRO A 1 83 ? 15.204 24.101 66.400 1.00 59.49 83 PRO A C 1
ATOM 719 O O . PRO A 1 83 ? 15.526 24.727 65.388 1.00 58.15 83 PRO A O 1
ATOM 723 N N . GLN A 1 84 ? 15.079 24.674 67.592 1.00 61.80 84 GLN A N 1
ATOM 724 C CA . GLN A 1 84 ? 15.296 26.105 67.772 1.00 65.55 84 GLN A CA 1
ATOM 725 C C . GLN A 1 84 ? 16.748 26.485 68.043 1.00 62.08 84 GLN A C 1
ATOM 726 O O . GLN A 1 84 ? 17.112 27.656 67.950 1.00 59.77 84 GLN A O 1
ATOM 732 N N . T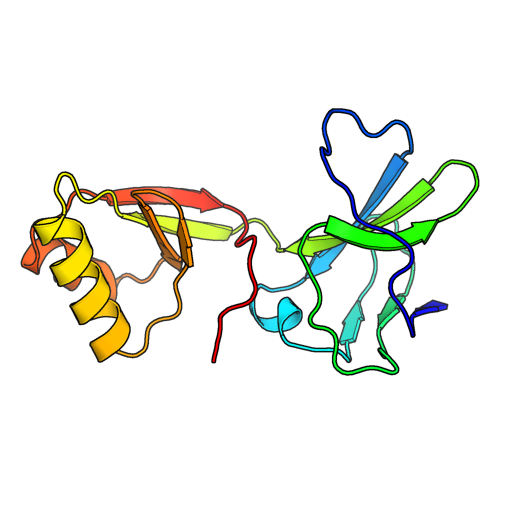HR A 1 85 ? 17.577 25.500 68.373 1.00 60.84 85 THR A N 1
ATOM 733 C CA . THR A 1 85 ? 18.985 25.764 68.655 1.00 62.02 85 THR A CA 1
ATOM 734 C C . THR A 1 85 ? 19.898 24.702 68.055 1.00 57.18 85 THR A C 1
ATOM 735 O O . THR A 1 85 ? 19.439 23.640 67.631 1.00 55.63 85 THR A O 1
ATOM 739 N N . MET A 1 86 ? 21.193 24.998 68.020 1.00 54.38 86 MET A N 1
ATOM 740 C CA . MET A 1 86 ? 22.180 24.066 67.489 1.00 52.14 86 MET A CA 1
ATOM 741 C C . MET A 1 86 ? 22.163 22.780 68.304 1.00 50.10 86 MET A C 1
ATOM 742 O O . MET A 1 86 ? 22.399 21.693 67.776 1.00 48.16 86 MET A O 1
ATOM 747 N N . GLN A 1 87 ? 21.881 22.916 69.595 1.00 48.05 87 GLN A N 1
ATOM 748 C CA . GLN A 1 87 ? 21.834 21.770 70.489 1.00 45.76 87 GLN A CA 1
ATOM 749 C C . GLN A 1 87 ? 20.596 20.921 70.226 1.00 45.38 87 GLN A C 1
ATOM 750 O O . GLN A 1 87 ? 20.665 19.693 70.248 1.00 42.68 87 GLN A O 1
ATOM 756 N N . GLU A 1 88 ? 19.465 21.577 69.983 1.00 47.17 88 GLU A N 1
ATOM 757 C CA . GLU A 1 88 ? 18.223 20.864 69.702 1.00 53.08 88 GLU A CA 1
ATOM 758 C C . GLU A 1 88 ? 18.388 20.058 68.421 1.00 46.99 88 GLU A C 1
ATOM 759 O O . GLU A 1 88 ? 17.989 18.897 68.349 1.00 44.40 88 GLU A O 1
ATOM 765 N N . MET A 1 89 ? 18.976 20.691 67.410 1.00 44.75 89 MET A N 1
ATOM 766 C CA . MET A 1 89 ? 19.205 20.044 66.124 1.00 41.76 89 MET A CA 1
ATOM 767 C C . MET A 1 89 ? 20.090 18.814 66.292 1.00 40.72 89 MET A C 1
ATOM 768 O O . MET A 1 89 ? 19.736 17.717 65.856 1.00 39.03 89 MET A O 1
ATOM 773 N N . GLY A 1 90 ? 21.241 19.006 66.930 1.00 39.97 90 GLY A N 1
ATOM 774 C CA . GLY A 1 90 ? 22.165 17.906 67.143 1.00 37.22 90 GLY A CA 1
ATOM 775 C C . GLY A 1 90 ? 21.558 16.741 67.899 1.00 35.16 90 GLY A C 1
ATOM 776 O O . GLY A 1 90 ? 21.635 15.595 67.456 1.00 30.35 90 GLY A O 1
ATOM 777 N N . LYS A 1 91 ? 20.950 17.026 69.045 1.00 33.18 91 LYS A N 1
ATOM 778 C CA . LYS A 1 91 ? 20.344 15.977 69.851 1.00 31.21 91 LYS A CA 1
ATOM 779 C C . LYS A 1 91 ? 19.227 15.249 69.120 1.00 29.00 91 LYS A C 1
ATOM 780 O O . LYS A 1 91 ? 19.126 14.024 69.189 1.00 26.47 91 LYS A O 1
ATOM 786 N N . MET A 1 92 ? 18.390 15.998 68.411 1.00 29.77 92 MET A N 1
ATOM 787 C CA . MET A 1 92 ? 17.291 15.387 67.684 1.00 29.43 92 MET A CA 1
ATOM 788 C C . MET A 1 92 ? 17.833 14.523 66.544 1.00 25.80 92 MET A C 1
ATOM 789 O O . MET A 1 92 ? 17.408 13.382 66.366 1.00 25.13 92 MET A O 1
ATOM 794 N N . ALA A 1 93 ? 18.777 15.070 65.785 1.00 27.53 93 ALA A N 1
ATOM 795 C CA . ALA A 1 93 ? 19.369 14.343 64.665 1.00 28.81 93 ALA A CA 1
ATOM 796 C C . ALA A 1 93 ? 20.064 13.076 65.153 1.00 28.30 93 ALA A C 1
ATOM 797 O O . ALA A 1 93 ? 19.972 12.024 64.520 1.00 26.44 93 ALA A O 1
ATOM 799 N N . PHE A 1 94 ? 20.754 13.176 66.286 1.00 26.28 94 PHE A N 1
ATOM 800 C CA . PHE A 1 94 ? 21.449 12.025 66.850 1.00 23.72 94 PHE A CA 1
ATOM 801 C C . PHE A 1 94 ? 20.488 10.872 67.133 1.00 22.49 94 PHE A C 1
ATOM 802 O O . PHE A 1 94 ? 20.751 9.731 66.760 1.00 22.90 94 PHE A O 1
ATOM 810 N N . GLU A 1 95 ? 19.381 11.173 67.808 1.00 20.68 95 GLU A N 1
ATOM 811 C CA . GLU A 1 95 ? 18.388 10.161 68.154 1.00 21.98 95 GLU A CA 1
ATOM 812 C C . GLU A 1 95 ? 17.805 9.498 66.911 1.00 21.31 95 GLU A C 1
ATOM 813 O O . GLU A 1 95 ? 17.578 8.288 66.884 1.00 23.29 95 GLU A O 1
ATOM 819 N N . ILE A 1 96 ? 17.564 10.300 65.881 1.00 24.02 96 ILE A N 1
ATOM 820 C CA . ILE A 1 96 ? 17.014 9.775 64.639 1.00 24.64 96 ILE A CA 1
ATOM 821 C C . ILE A 1 96 ? 18.015 8.830 63.979 1.00 23.22 96 ILE A C 1
ATOM 822 O O . ILE A 1 96 ? 17.650 7.747 63.515 1.00 23.29 96 ILE A O 1
ATOM 827 N N . GLY A 1 97 ? 19.279 9.240 63.947 1.00 23.19 97 GLY A N 1
ATOM 828 C CA . GLY A 1 97 ? 20.305 8.406 63.353 1.00 24.09 97 GLY A CA 1
ATOM 829 C C . GLY A 1 97 ? 20.487 7.130 64.146 1.00 23.05 97 GLY A C 1
ATOM 830 O O . GLY A 1 97 ? 20.688 6.053 63.585 1.00 21.77 97 GLY A O 1
ATOM 831 N N . ASN A 1 98 ? 20.402 7.253 65.467 1.00 22.45 98 ASN A N 1
ATOM 832 C CA . ASN A 1 98 ? 20.563 6.112 66.356 1.00 24.22 98 ASN A CA 1
ATOM 833 C C . ASN A 1 98 ? 19.518 5.022 66.113 1.00 25.50 98 ASN A C 1
ATOM 834 O O . ASN A 1 98 ? 19.802 3.838 66.292 1.00 26.87 98 ASN A O 1
ATOM 839 N N . ARG A 1 99 ? 18.310 5.411 65.715 1.00 25.86 99 ARG A N 1
ATOM 840 C CA . ARG A 1 99 ? 17.270 4.423 65.445 1.00 29.34 99 ARG A CA 1
ATOM 841 C C . ARG A 1 99 ? 17.190 4.116 63.948 1.00 31.90 99 ARG A C 1
ATOM 842 O O . ARG A 1 99 ? 16.248 3.474 63.479 1.00 31.36 99 ARG A O 1
ATOM 850 N N . HIS A 1 100 ? 18.196 4.581 63.213 1.00 29.30 100 HIS A N 1
ATOM 851 C CA . HIS A 1 100 ? 18.296 4.371 61.770 1.00 31.08 100 HIS A CA 1
ATOM 852 C C . HIS A 1 100 ? 17.053 4.787 60.994 1.00 34.02 100 HIS A C 1
ATOM 853 O O . HIS A 1 100 ? 16.564 4.045 60.140 1.00 39.09 100 HIS A O 1
ATOM 860 N N . THR A 1 101 ? 16.547 5.978 61.284 1.00 31.21 101 THR A N 1
ATOM 861 C CA . THR A 1 101 ? 15.368 6.482 60.595 1.00 31.51 101 THR A CA 1
ATOM 862 C C . THR A 1 101 ? 15.775 7.405 59.455 1.00 27.80 101 THR A C 1
ATOM 863 O O . THR A 1 101 ? 16.577 8.319 59.641 1.00 28.46 101 THR A O 1
ATOM 867 N N . MET A 1 102 ? 15.224 7.160 58.270 1.00 29.35 102 MET A N 1
ATOM 868 C CA . MET A 1 102 ? 15.537 7.987 57.110 1.00 27.12 102 MET A CA 1
ATOM 869 C C . MET A 1 102 ? 15.071 9.417 57.348 1.00 28.03 102 MET A C 1
ATOM 870 O O . MET A 1 102 ? 13.998 9.642 57.904 1.00 28.97 102 MET A O 1
ATOM 875 N N . CYS A 1 103 ? 15.876 10.383 56.923 1.00 26.78 103 CYS A N 1
ATOM 876 C CA . CYS A 1 103 ? 15.521 11.782 57.095 1.00 29.30 103 CYS A CA 1
ATOM 877 C C . CYS A 1 103 ? 16.336 12.673 56.176 1.00 30.25 103 CYS A C 1
ATOM 878 O O . CYS A 1 103 ? 17.329 12.243 55.587 1.00 30.92 103 CYS A O 1
ATOM 881 N N . ILE A 1 104 ? 15.899 13.919 56.054 1.00 29.91 104 ILE A N 1
ATOM 882 C CA . ILE A 1 104 ? 16.600 14.906 55.255 1.00 31.03 104 ILE A CA 1
ATOM 883 C C . ILE A 1 104 ? 16.818 16.119 56.143 1.00 32.38 104 ILE A C 1
ATOM 884 O O . ILE A 1 104 ? 15.868 16.656 56.713 1.00 33.49 104 ILE A O 1
ATOM 889 N N . ILE A 1 105 ? 18.071 16.537 56.270 1.00 34.15 105 ILE A N 1
ATOM 890 C CA . ILE A 1 105 ? 18.404 17.694 57.087 1.00 38.78 105 ILE A CA 1
ATOM 891 C C . ILE A 1 105 ? 18.656 18.881 56.167 1.00 42.92 105 ILE A C 1
ATOM 892 O O . ILE A 1 105 ? 19.734 19.009 55.587 1.00 43.49 105 ILE A O 1
ATOM 897 N N . GLU A 1 106 ? 17.654 19.740 56.026 1.00 47.86 106 GLU A N 1
ATOM 898 C CA . GLU A 1 106 ? 17.780 20.915 55.176 1.00 56.21 106 GLU A CA 1
ATOM 899 C C . GLU A 1 106 ? 17.667 22.184 56.010 1.00 55.59 106 GLU A C 1
ATOM 900 O O . GLU A 1 106 ? 16.625 22.460 56.606 1.00 51.19 106 GLU A O 1
ATOM 906 N N . ASP A 1 107 ? 18.757 22.944 56.055 1.00 60.67 107 ASP A N 1
ATOM 907 C CA . ASP A 1 107 ? 18.808 24.186 56.818 1.00 100.00 107 ASP A CA 1
ATOM 908 C C . ASP A 1 107 ? 18.618 23.938 58.312 1.00 63.05 107 ASP A C 1
ATOM 909 O O . ASP A 1 107 ? 19.495 23.377 58.970 1.00 60.06 107 ASP A O 1
ATOM 914 N N . ASP A 1 108 ? 17.471 24.351 58.843 1.00 58.36 108 ASP A N 1
ATOM 915 C CA . ASP A 1 108 ? 17.187 24.182 60.263 1.00 56.71 108 ASP A CA 1
ATOM 916 C C . ASP A 1 108 ? 16.022 23.236 60.528 1.00 52.13 108 ASP A C 1
ATOM 917 O O . ASP A 1 108 ? 15.426 23.265 61.605 1.00 51.20 108 ASP A O 1
ATOM 922 N N . GLU A 1 109 ? 15.697 22.395 59.552 1.00 47.63 109 GLU A N 1
ATOM 923 C CA . GLU A 1 109 ? 14.595 21.455 59.716 1.00 45.86 109 GLU A CA 1
ATOM 924 C C . GLU A 1 109 ? 15.009 20.016 59.441 1.00 42.36 109 GLU A C 1
ATOM 925 O O . GLU A 1 109 ? 15.954 19.761 58.696 1.00 43.37 109 GLU A O 1
ATOM 931 N N . ILE A 1 110 ? 14.292 19.081 60.054 1.00 38.28 110 ILE A N 1
ATOM 932 C CA . ILE A 1 110 ? 14.551 17.661 59.861 1.00 36.24 110 ILE A CA 1
ATOM 933 C C . ILE A 1 110 ? 13.278 17.034 59.315 1.00 35.36 110 ILE A C 1
ATOM 934 O O . ILE A 1 110 ? 12.246 17.026 59.985 1.00 36.85 110 ILE A O 1
ATOM 939 N N . LEU A 1 111 ? 13.350 16.524 58.091 1.00 34.23 111 LEU A N 1
ATOM 940 C CA . LEU A 1 111 ? 12.194 15.894 57.467 1.00 35.25 111 LEU A CA 1
ATOM 941 C C . LEU A 1 111 ? 12.235 14.384 57.622 1.00 32.65 111 LEU A C 1
ATOM 942 O O . LEU A 1 111 ? 13.193 13.730 57.208 1.00 32.89 111 LEU A O 1
ATOM 947 N N . VAL A 1 112 ? 11.186 13.835 58.220 1.00 27.61 112 VAL A N 1
ATOM 948 C CA . VAL A 1 112 ? 11.085 12.400 58.418 1.00 32.11 112 VAL A CA 1
ATOM 949 C C . VAL A 1 112 ? 9.670 11.979 58.069 1.00 34.96 112 VAL A C 1
ATOM 950 O O . VAL A 1 112 ? 8.734 12.771 58.188 1.00 35.76 112 VAL A O 1
ATOM 954 N N . ARG A 1 113 ? 9.515 10.738 57.626 1.00 35.70 113 ARG A N 1
ATOM 955 C CA . ARG A 1 113 ? 8.196 10.238 57.284 1.00 40.96 113 ARG A CA 1
ATOM 956 C C . ARG A 1 113 ? 7.332 10.219 58.530 1.00 47.02 113 ARG A C 1
ATOM 957 O O . ARG A 1 113 ? 7.841 10.117 59.649 1.00 43.52 113 ARG A O 1
ATOM 965 N N . TYR A 1 114 ? 6.024 10.325 58.336 1.00 52.42 114 TYR A N 1
ATOM 966 C CA . TYR A 1 114 ? 5.104 10.295 59.457 1.00 58.29 114 TYR A CA 1
ATOM 967 C C . TYR A 1 114 ? 5.230 8.932 60.121 1.00 57.88 114 TYR A C 1
ATOM 968 O O . TYR A 1 114 ? 5.058 7.899 59.475 1.00 57.97 114 TYR A O 1
ATOM 977 N N . ASP A 1 115 ? 5.543 8.935 61.411 1.00 59.86 115 ASP A N 1
ATOM 978 C CA . ASP A 1 115 ? 5.686 7.699 62.167 1.00 63.98 115 ASP A CA 1
ATOM 979 C C . ASP A 1 115 ? 5.215 7.945 63.593 1.00 67.46 115 ASP A C 1
ATOM 980 O O . ASP A 1 115 ? 5.859 8.667 64.354 1.00 65.18 115 ASP A O 1
ATOM 985 N N . LYS A 1 116 ? 4.083 7.345 63.944 1.00 75.02 116 LYS A N 1
ATOM 986 C CA . LYS A 1 116 ? 3.513 7.502 65.276 1.00 100.00 116 LYS A CA 1
ATOM 987 C C . LYS A 1 116 ? 4.527 7.253 66.388 1.00 75.93 116 LYS A C 1
ATOM 988 O O . LYS A 1 116 ? 4.775 8.131 67.214 1.00 70.62 116 LYS A O 1
ATOM 994 N N . THR A 1 117 ? 5.112 6.058 66.399 1.00 71.60 117 THR A N 1
ATOM 995 C CA . THR A 1 117 ? 6.090 5.675 67.415 1.00 72.27 117 THR A CA 1
ATOM 996 C C . THR A 1 117 ? 7.306 6.596 67.460 1.00 63.08 117 THR A C 1
ATOM 997 O O . THR A 1 117 ? 8.253 6.350 68.209 1.00 60.46 117 THR A O 1
ATOM 1001 N N . LEU A 1 118 ? 7.276 7.657 66.662 1.00 58.32 118 LEU A N 1
ATOM 1002 C CA . LEU A 1 118 ? 8.381 8.600 66.608 1.00 56.73 118 LEU A CA 1
ATOM 1003 C C . LEU A 1 118 ? 8.079 9.888 67.372 1.00 53.10 118 LEU A C 1
ATOM 1004 O O . LEU A 1 118 ? 8.993 10.586 67.807 1.00 49.15 118 LEU A O 1
ATOM 1009 N N . GLU A 1 119 ? 6.797 10.198 67.540 1.00 51.83 119 GLU A N 1
ATOM 1010 C CA . GLU A 1 119 ? 6.401 11.409 68.252 1.00 51.72 119 GLU A CA 1
ATOM 1011 C C . GLU A 1 119 ? 6.893 11.406 69.692 1.00 50.28 119 GLU A C 1
ATOM 1012 O O . GLU A 1 119 ? 7.332 12.434 70.208 1.00 48.40 119 GLU A O 1
ATOM 1018 N N . LYS A 1 120 ? 6.817 10.246 70.336 1.00 50.68 120 LYS A N 1
ATOM 1019 C CA . LYS A 1 120 ? 7.256 10.112 71.718 1.00 56.50 120 LYS A CA 1
ATOM 1020 C C . LYS A 1 120 ? 8.741 10.433 71.841 1.00 51.67 120 LYS A C 1
ATOM 1021 O O . LYS A 1 120 ? 9.211 10.861 72.895 1.00 50.78 120 LYS A O 1
ATOM 1027 N N . LEU A 1 121 ? 9.473 10.229 70.751 1.00 47.92 121 LEU A N 1
ATOM 1028 C CA . LEU A 1 121 ? 10.902 10.496 70.737 1.00 45.20 121 LEU A CA 1
ATOM 1029 C C . LEU A 1 121 ? 11.163 11.990 70.593 1.00 44.30 121 LEU A C 1
ATOM 1030 O O . LEU A 1 121 ? 12.027 12.542 71.273 1.00 43.75 121 LEU A O 1
ATOM 1035 N N . ILE A 1 122 ? 10.415 12.645 69.708 1.00 42.47 122 ILE A N 1
ATOM 1036 C CA . ILE A 1 122 ? 10.583 14.079 69.503 1.00 43.08 122 ILE A CA 1
ATOM 1037 C C . ILE A 1 122 ? 10.244 14.826 70.788 1.00 43.98 122 ILE A C 1
ATOM 1038 O O . ILE A 1 122 ? 10.968 15.732 71.197 1.00 44.51 122 ILE A O 1
ATOM 1043 N N . ASP A 1 123 ? 9.139 14.442 71.419 1.00 46.17 123 ASP A N 1
ATOM 1044 C CA . ASP A 1 123 ? 8.717 15.083 72.659 1.00 48.75 123 ASP A CA 1
ATOM 1045 C C . ASP A 1 123 ? 9.762 14.848 73.741 1.00 48.50 123 ASP A C 1
ATOM 1046 O O . ASP A 1 123 ? 10.118 15.761 74.485 1.00 47.55 123 ASP A O 1
ATOM 1051 N N . GLU A 1 124 ? 10.253 13.616 73.817 1.00 49.14 124 GLU A N 1
ATOM 1052 C CA . GLU A 1 124 ? 11.265 13.251 74.798 1.00 49.46 124 GLU A CA 1
ATOM 1053 C C . GLU A 1 124 ? 12.459 14.192 74.675 1.00 49.55 124 GLU A C 1
ATOM 1054 O O . GLU A 1 124 ? 13.031 14.623 75.675 1.00 49.53 124 GLU A O 1
ATOM 1060 N N . VAL A 1 125 ? 12.828 14.507 73.438 1.00 44.38 125 VAL A N 1
ATOM 1061 C CA . VAL A 1 125 ? 13.947 15.402 73.177 1.00 44.29 125 VAL A CA 1
ATOM 1062 C C . VAL A 1 125 ? 13.529 16.848 73.431 1.00 45.21 125 VAL A C 1
ATOM 1063 O O . VAL A 1 125 ? 14.370 17.713 73.674 1.00 47.36 125 VAL A O 1
ATOM 1067 N N . GLY A 1 126 ? 12.224 17.101 73.370 1.00 49.44 126 GLY A N 1
ATOM 1068 C CA . GLY A 1 126 ? 11.709 18.438 73.611 1.00 52.07 126 GLY A CA 1
ATOM 1069 C C . GLY A 1 126 ? 11.827 19.397 72.442 1.00 55.70 126 GLY A C 1
ATOM 1070 O O . GLY A 1 126 ? 11.987 20.604 72.636 1.00 55.74 126 GLY A O 1
ATOM 1071 N N . VAL A 1 127 ? 11.744 18.871 71.224 1.00 51.97 127 VAL A N 1
ATOM 1072 C CA . VAL A 1 127 ? 11.845 19.705 70.033 1.00 47.79 127 VAL A CA 1
ATOM 1073 C C . VAL A 1 127 ? 10.466 19.939 69.427 1.00 48.81 127 VAL A C 1
ATOM 1074 O O . VAL A 1 127 ? 9.609 19.053 69.445 1.00 47.37 127 VAL A O 1
ATOM 1078 N N . SER A 1 128 ? 10.257 21.138 68.895 1.00 50.39 128 SER A N 1
ATOM 1079 C CA . SER A 1 128 ? 8.984 21.493 68.280 1.00 53.67 128 SER A CA 1
ATOM 1080 C C . SER A 1 128 ? 8.904 20.925 66.866 1.00 55.20 128 SER A C 1
ATOM 1081 O O . SER A 1 128 ? 9.860 21.021 66.096 1.00 53.83 128 SER A O 1
ATOM 1084 N N . TYR A 1 129 ? 7.764 20.329 66.531 1.00 51.70 129 TYR A N 1
ATOM 1085 C CA . TYR A 1 129 ? 7.575 19.765 65.202 1.00 52.89 129 TYR A CA 1
ATOM 1086 C C . TYR A 1 129 ? 6.179 20.062 64.673 1.00 53.76 129 TYR A C 1
ATOM 1087 O O . TYR A 1 129 ? 5.297 20.496 65.415 1.00 54.94 129 TYR A O 1
ATOM 1096 N N . GLU A 1 130 ? 5.986 19.824 63.382 1.00 52.12 130 GLU A N 1
ATOM 1097 C CA . GLU A 1 130 ? 4.701 20.058 62.744 1.00 53.24 130 GLU A CA 1
ATOM 1098 C C . GLU A 1 130 ? 4.450 18.992 61.688 1.00 55.80 130 GLU A C 1
ATOM 1099 O O . GLU A 1 130 ? 5.373 18.566 60.994 1.00 48.83 130 GLU A O 1
ATOM 1105 N N . GLN A 1 131 ? 3.202 18.554 61.576 1.00 49.78 131 GLN A N 1
ATOM 1106 C CA . GLN A 1 131 ? 2.848 17.546 60.589 1.00 51.93 131 GLN A CA 1
ATOM 1107 C C . GLN A 1 131 ? 2.530 18.286 59.297 1.00 51.07 131 GLN A C 1
ATOM 1108 O O . GLN A 1 131 ? 1.979 19.388 59.325 1.00 50.41 131 GLN A O 1
ATOM 1114 N N . SER A 1 132 ? 2.880 17.692 58.163 1.00 49.06 132 SER A N 1
ATOM 1115 C CA . SER A 1 132 ? 2.630 18.337 56.883 1.00 42.37 132 SER A CA 1
ATOM 1116 C C . SER A 1 132 ? 2.678 17.341 55.733 1.00 41.68 132 SER A C 1
ATOM 1117 O O . SER A 1 132 ? 2.748 16.130 55.942 1.00 37.51 132 SER A O 1
ATOM 1120 N N . GLU A 1 133 ? 2.621 17.867 54.517 1.00 41.68 133 GLU A N 1
ATOM 1121 C CA . GLU A 1 133 ? 2.676 17.048 53.317 1.00 40.76 133 GLU A CA 1
ATOM 1122 C C . GLU A 1 133 ? 3.801 17.612 52.468 1.00 37.02 133 GLU A C 1
ATOM 1123 O O . GLU A 1 133 ? 3.759 18.773 52.065 1.00 35.02 133 GLU A O 1
ATOM 1129 N N . ARG A 1 134 ? 4.817 16.795 52.221 1.00 30.16 134 ARG A N 1
ATOM 1130 C CA . ARG A 1 134 ? 5.954 17.232 51.425 1.00 31.13 134 ARG A CA 1
ATOM 1131 C C . ARG A 1 134 ? 6.508 16.133 50.540 1.00 23.78 134 ARG A C 1
ATOM 1132 O O . ARG A 1 134 ? 6.142 14.962 50.659 1.00 23.93 134 ARG A O 1
ATOM 1140 N N . ARG A 1 135 ? 7.407 16.538 49.651 1.00 22.37 135 ARG A N 1
ATOM 1141 C CA . ARG A 1 135 ? 8.083 15.611 48.759 1.00 23.68 135 ARG A CA 1
ATOM 1142 C C . ARG A 1 135 ? 9.534 15.623 49.232 1.00 21.50 135 ARG A C 1
ATOM 1143 O O . ARG A 1 135 ? 10.105 16.696 49.429 1.00 27.35 135 ARG A O 1
ATOM 1151 N N . PHE A 1 136 ? 10.129 14.451 49.435 1.00 20.60 136 PHE A N 1
ATOM 1152 C CA . PHE A 1 136 ? 11.531 14.400 49.843 1.00 20.91 136 PHE A CA 1
ATOM 1153 C C . PHE A 1 136 ? 12.330 14.737 48.585 1.00 22.88 136 PHE A C 1
ATOM 1154 O O . PHE A 1 136 ? 12.222 14.042 47.575 1.00 24.12 136 PHE A O 1
ATOM 1162 N N . LYS A 1 137 ? 13.133 15.795 48.648 1.00 23.58 137 LYS A N 1
ATOM 1163 C CA . LYS A 1 137 ? 13.879 16.249 47.475 1.00 26.94 137 LYS A CA 1
ATOM 1164 C C . LYS A 1 137 ? 15.348 15.863 47.349 1.00 28.99 137 LYS A C 1
ATOM 1165 O O . LYS A 1 137 ? 16.074 16.423 46.524 1.00 31.93 137 LYS A O 1
ATOM 1171 N N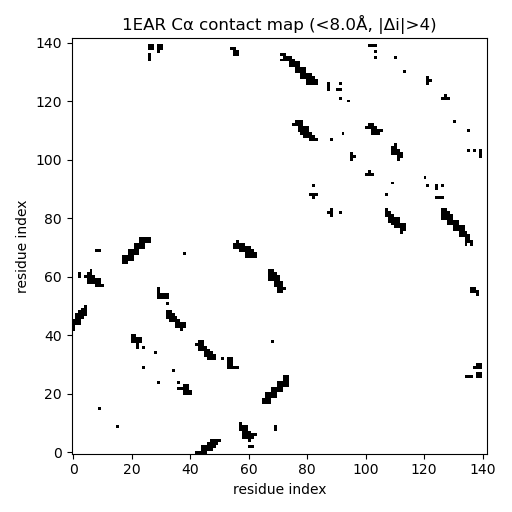 . GLU A 1 138 ? 15.791 14.914 48.161 1.00 27.44 138 GLU A N 1
ATOM 1172 C CA . GLU A 1 138 ? 17.170 14.453 48.095 1.00 28.49 138 GLU A CA 1
ATOM 1173 C C . GLU A 1 138 ? 17.203 12.965 48.375 1.00 27.31 138 GLU A C 1
ATOM 1174 O O . GLU A 1 138 ? 16.497 12.476 49.256 1.00 28.62 138 GLU A O 1
ATOM 1180 N N . PRO A 1 139 ? 18.012 12.213 47.616 1.00 27.99 139 PRO A N 1
ATOM 1181 C CA . PRO A 1 139 ? 18.062 10.775 47.879 1.00 28.23 139 PRO A CA 1
ATOM 1182 C C . PRO A 1 139 ? 18.708 10.567 49.248 1.00 28.42 139 PRO A C 1
ATOM 1183 O O . PRO A 1 139 ? 19.617 11.306 49.624 1.00 31.89 139 PRO A O 1
ATOM 1187 N N . PHE A 1 140 ? 18.227 9.586 50.000 1.00 29.97 140 PHE A N 1
ATOM 1188 C CA . PHE A 1 140 ? 18.795 9.328 51.313 1.00 36.66 140 PHE A CA 1
ATOM 1189 C C . PHE A 1 140 ? 20.178 8.693 51.189 1.00 42.84 140 PHE A C 1
ATOM 1190 O O . PHE A 1 140 ? 20.327 7.618 50.606 1.00 43.06 140 PHE A O 1
ATOM 1198 N N . LYS A 1 141 ? 21.186 9.382 51.716 1.00 48.72 141 LYS A N 1
ATOM 1199 C CA . LYS A 1 141 ? 22.555 8.878 51.714 1.00 61.52 141 LYS A CA 1
ATOM 1200 C C . LYS A 1 141 ? 22.612 7.678 52.656 1.00 62.36 141 LYS A C 1
ATOM 1201 O O . LYS A 1 141 ? 22.381 7.837 53.853 1.00 61.77 141 LYS A O 1
ATOM 1207 N N . TYR A 1 142 ? 22.911 6.504 52.089 1.00 55.82 142 TYR A N 1
ATOM 1208 C CA . TYR A 1 142 ? 23.034 5.196 52.769 1.00 66.54 142 TYR A CA 1
ATOM 1209 C C . TYR A 1 142 ? 22.120 4.121 52.187 1.00 66.94 142 TYR A C 1
ATOM 1210 O O . TYR A 1 142 ? 21.362 4.423 51.241 1.00 66.83 142 TYR A O 1
#

Secondary structure (DSSP, 8-state):
-EE-S--EE-S-GGG--SEEEEEEE-GGGGG-SEEEEE-TT--EEEEE-SS-PPP-TTEEEEE-SSEEEEEEEPPEEEEEEE-SSHHHHHHHHHHHHHTT---EEETTEEEEE--HHHHHHHHHHT-EEEEEEE---SPPP-

Nearest PDB structures (foldseek):
  1eb0-assembly1_A  TM=9.795E-01  e=1.069E-28  Sporosarcina pasteurii
  4l3k-assembly1_B  TM=9.521E-01  e=2.926E-26  Sporosarcina pasteurii
  1gmw-assembly1_D  TM=7.955E-01  e=1.147E-10  Klebsiella aerogenes
  1gmu-assembly3_C  TM=7.857E-01  e=7.908E-10  Klebsiella aerogenes
  1gmv-assembly1_B  TM=7.838E-01  e=4.880E-10  Klebsiella aerogenes

Organism: Sporosarcina pasteurii (NCBI:txid1474)

Sequence (142 aa):
MVITKIVGHIDDDLSHQQIIKKVDWLEVEWEDLNKRIILRKEETENGTDIAIKLEENSGTLRYGDVLYESDDTLIAIRTKLEKVYVIKPQTMQEMGKMAFEIGNRHTMCIIEDDEILVRYDKTLEKLIDEVGVSYEQSERRFKEPFKY